Protein AF-A0AAW1I4Y9-F1 (afdb_monomer)

Mean predicted aligned error: 7.63 Å

Structure (mmCIF, N/CA/C/O backbone):
data_AF-A0AAW1I4Y9-F1
#
_entry.id   AF-A0AAW1I4Y9-F1
#
loop_
_atom_site.group_PDB
_atom_site.id
_atom_site.type_symbol
_atom_site.label_atom_id
_atom_site.label_alt_id
_atom_site.label_comp_id
_atom_site.label_asym_id
_atom_site.label_entity_id
_atom_site.label_seq_id
_atom_site.pdbx_PDB_ins_code
_atom_site.Cartn_x
_atom_site.Cartn_y
_atom_site.Cartn_z
_atom_site.occupancy
_atom_site.B_iso_or_equiv
_atom_site.auth_seq_id
_atom_site.auth_comp_id
_atom_site.auth_asym_id
_atom_site.auth_atom_id
_atom_site.pdbx_PDB_model_num
ATOM 1 N N . MET A 1 1 ? 9.251 -6.765 -28.762 1.00 41.56 1 MET A N 1
ATOM 2 C CA . MET A 1 1 ? 8.615 -6.963 -27.446 1.00 41.56 1 MET A CA 1
ATOM 3 C C . MET A 1 1 ? 9.757 -6.865 -26.452 1.00 41.56 1 MET A C 1
ATOM 5 O O . MET A 1 1 ? 10.632 -7.712 -26.512 1.00 41.56 1 MET A O 1
ATOM 9 N N . GLU A 1 2 ? 9.884 -5.752 -25.729 1.00 46.91 2 GLU A N 1
ATOM 10 C CA . GLU A 1 2 ? 11.013 -5.554 -24.806 1.00 46.91 2 GLU A CA 1
ATOM 11 C C . GLU A 1 2 ? 10.853 -6.477 -23.592 1.00 46.91 2 GLU A C 1
ATOM 13 O O . GLU A 1 2 ? 9.761 -6.585 -23.033 1.00 46.91 2 GLU A O 1
ATOM 18 N N . ASP A 1 3 ? 11.933 -7.159 -23.210 1.00 49.19 3 ASP A N 1
ATOM 19 C CA . ASP A 1 3 ? 11.946 -8.120 -22.109 1.00 49.19 3 ASP A CA 1
ATOM 20 C C . ASP A 1 3 ? 11.597 -7.439 -20.777 1.00 49.19 3 ASP A C 1
ATOM 22 O O . ASP A 1 3 ? 12.375 -6.643 -20.239 1.00 49.19 3 ASP A O 1
ATOM 26 N N . ILE A 1 4 ? 10.441 -7.784 -20.202 1.00 55.38 4 ILE A N 1
ATOM 27 C CA . ILE A 1 4 ? 10.103 -7.433 -18.819 1.00 55.38 4 ILE A CA 1
ATOM 28 C C . ILE A 1 4 ? 11.065 -8.202 -17.911 1.00 55.38 4 ILE A C 1
ATOM 30 O O . ILE A 1 4 ? 10.936 -9.410 -17.704 1.00 55.38 4 ILE A O 1
ATOM 34 N N . LYS A 1 5 ? 12.063 -7.504 -17.363 1.00 56.66 5 LYS A N 1
ATOM 35 C CA . LYS A 1 5 ? 13.001 -8.094 -16.406 1.00 56.66 5 LYS A CA 1
ATOM 36 C C . LYS A 1 5 ? 12.372 -8.105 -15.019 1.00 56.66 5 LYS A C 1
ATOM 38 O O . LYS A 1 5 ? 12.373 -7.102 -14.306 1.00 56.66 5 LYS A O 1
ATOM 43 N N . PHE A 1 6 ? 11.876 -9.271 -14.622 1.00 55.66 6 PHE A N 1
ATOM 44 C CA . PHE A 1 6 ? 11.468 -9.532 -13.247 1.00 55.66 6 PHE A CA 1
ATOM 45 C C . PHE A 1 6 ? 12.694 -9.510 -12.340 1.00 55.66 6 PHE A C 1
ATOM 47 O O . PHE A 1 6 ? 13.538 -10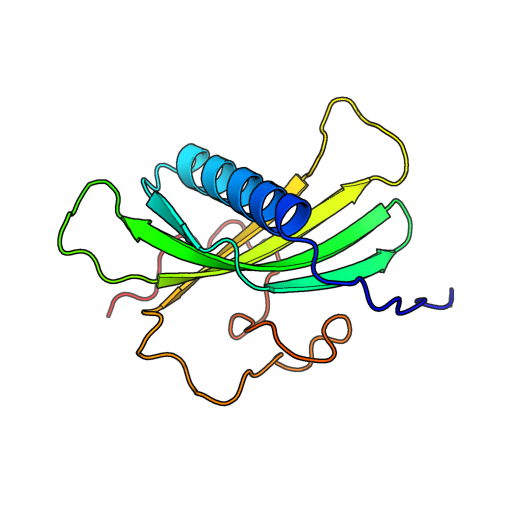.407 -12.395 1.00 55.66 6 PHE A O 1
ATOM 54 N N . ARG A 1 7 ? 12.793 -8.485 -11.497 1.00 58.50 7 ARG A N 1
ATOM 55 C CA . ARG A 1 7 ? 13.787 -8.429 -10.431 1.00 58.50 7 ARG A CA 1
ATOM 56 C C . ARG A 1 7 ? 13.063 -8.620 -9.111 1.00 58.50 7 ARG A C 1
ATOM 58 O O . ARG A 1 7 ? 12.196 -7.828 -8.770 1.00 58.50 7 ARG A O 1
ATOM 65 N N . ALA A 1 8 ? 13.427 -9.660 -8.368 1.00 62.09 8 ALA A N 1
ATOM 66 C CA . ALA A 1 8 ? 13.011 -9.758 -6.979 1.00 62.09 8 ALA A CA 1
ATOM 67 C C . ALA A 1 8 ? 13.685 -8.616 -6.209 1.00 62.09 8 ALA A C 1
ATOM 69 O O . ALA A 1 8 ? 14.916 -8.524 -6.174 1.00 62.09 8 ALA A O 1
ATOM 70 N N . PHE A 1 9 ? 12.882 -7.723 -5.641 1.00 65.44 9 PHE A N 1
ATOM 71 C CA . PHE A 1 9 ? 13.373 -6.714 -4.714 1.00 65.44 9 PHE A CA 1
ATOM 72 C C . PHE A 1 9 ? 13.338 -7.319 -3.309 1.00 65.44 9 PHE A C 1
ATOM 74 O O . PHE A 1 9 ? 12.290 -7.841 -2.920 1.00 65.44 9 PHE A O 1
ATOM 81 N N . PRO A 1 10 ? 14.443 -7.289 -2.541 1.00 70.38 10 PRO A N 1
ATOM 82 C CA . PRO A 1 10 ? 14.352 -7.613 -1.126 1.00 70.38 10 PRO A CA 1
ATOM 83 C C . PRO A 1 10 ? 13.381 -6.628 -0.473 1.00 70.38 10 PRO A C 1
ATOM 85 O O . PRO A 1 10 ? 13.390 -5.439 -0.802 1.00 70.38 10 PRO A O 1
ATOM 88 N N . VAL A 1 11 ? 12.538 -7.120 0.433 1.00 73.56 11 VAL A N 1
ATOM 89 C CA . VAL A 1 11 ? 11.651 -6.251 1.207 1.00 73.56 11 VAL A CA 1
ATOM 90 C C . VAL A 1 11 ? 12.510 -5.465 2.189 1.00 73.56 11 VAL A C 1
ATOM 92 O O . VAL A 1 11 ? 13.071 -6.028 3.126 1.00 73.56 11 VAL A O 1
ATOM 95 N N . VAL A 1 12 ? 12.617 -4.162 1.958 1.00 85.88 12 VAL A N 1
ATOM 96 C CA . VAL A 1 12 ? 13.285 -3.213 2.846 1.00 85.88 12 VAL A CA 1
ATOM 97 C C . VAL A 1 12 ? 12.203 -2.462 3.610 1.00 85.88 12 VAL A C 1
ATOM 99 O O . VAL A 1 12 ? 11.335 -1.838 3.001 1.00 85.88 12 VAL A O 1
ATOM 102 N N . GLU A 1 13 ? 12.241 -2.509 4.945 1.00 86.94 13 GLU A N 1
ATOM 103 C CA . GLU A 1 13 ? 11.200 -1.893 5.784 1.00 86.94 13 GLU A CA 1
ATOM 104 C C . GLU A 1 13 ? 11.047 -0.390 5.507 1.00 86.94 13 GLU A C 1
ATOM 106 O O . GLU A 1 13 ? 9.927 0.110 5.432 1.00 86.94 13 GLU A O 1
ATOM 111 N N . ALA A 1 14 ? 12.160 0.321 5.293 1.00 90.00 14 ALA A N 1
ATOM 112 C CA . ALA A 1 14 ? 12.144 1.744 4.962 1.00 90.00 14 ALA A CA 1
ATOM 113 C C . ALA A 1 14 ? 11.346 2.026 3.677 1.00 90.00 14 ALA A C 1
ATOM 115 O O . ALA A 1 14 ? 10.474 2.890 3.684 1.00 90.00 14 ALA A O 1
ATOM 116 N N . SER A 1 15 ? 11.570 1.247 2.613 1.00 91.38 15 SER A N 1
ATOM 117 C CA . SER A 1 15 ? 10.822 1.372 1.356 1.00 91.38 15 SER A CA 1
ATOM 118 C C . SER A 1 15 ? 9.351 0.999 1.525 1.00 91.38 15 SER A C 1
ATOM 120 O O . SER A 1 15 ? 8.480 1.704 1.030 1.00 91.38 15 SER A O 1
ATOM 122 N N . ALA A 1 16 ? 9.051 -0.060 2.283 1.00 93.31 16 ALA A N 1
ATOM 123 C CA . ALA A 1 16 ? 7.671 -0.429 2.594 1.00 93.31 16 ALA A CA 1
ATOM 124 C C . ALA A 1 16 ? 6.938 0.713 3.324 1.00 93.31 16 ALA A C 1
ATOM 126 O O . ALA A 1 16 ? 5.806 1.053 2.991 1.00 93.31 16 ALA A O 1
ATOM 127 N N . ARG A 1 17 ? 7.597 1.359 4.293 1.00 95.69 17 ARG A N 1
ATOM 128 C CA . ARG A 1 17 ? 7.042 2.512 5.010 1.00 95.69 17 ARG A CA 1
ATOM 129 C C . ARG A 1 17 ? 6.856 3.722 4.104 1.00 95.69 17 ARG A C 1
ATOM 131 O O . ARG A 1 17 ? 5.847 4.409 4.237 1.00 95.69 17 ARG A O 1
ATOM 138 N N . GLU A 1 18 ? 7.778 3.970 3.184 1.00 95.38 18 GLU A N 1
ATOM 139 C CA . GLU A 1 18 ? 7.665 5.047 2.200 1.00 95.38 18 GLU A CA 1
ATOM 140 C C . GLU A 1 18 ? 6.458 4.837 1.268 1.00 95.38 18 GLU A C 1
ATOM 142 O O . GLU A 1 18 ? 5.645 5.746 1.097 1.00 95.38 18 GLU A O 1
ATOM 147 N N . PHE A 1 19 ? 6.269 3.619 0.749 1.00 95.56 19 PHE A N 1
ATOM 148 C CA . PHE A 1 19 ? 5.126 3.270 -0.103 1.00 95.56 19 PHE A CA 1
ATOM 149 C C . PHE A 1 19 ? 3.796 3.379 0.640 1.00 95.56 19 PHE A C 1
ATOM 151 O O . PHE A 1 19 ? 2.844 3.961 0.116 1.00 95.56 19 PHE A O 1
ATOM 158 N N . ALA A 1 20 ? 3.738 2.866 1.871 1.00 97.06 20 ALA A N 1
ATOM 159 C CA . ALA A 1 20 ? 2.571 3.015 2.727 1.00 97.06 20 ALA A CA 1
ATOM 160 C C . ALA A 1 20 ? 2.277 4.496 3.003 1.00 97.06 20 ALA A C 1
ATOM 162 O O . ALA A 1 20 ? 1.143 4.926 2.859 1.00 97.06 20 ALA A O 1
ATOM 163 N N . THR A 1 21 ? 3.293 5.303 3.318 1.00 96.50 21 THR A N 1
ATOM 164 C CA . THR A 1 21 ? 3.124 6.742 3.586 1.00 96.50 21 THR A CA 1
ATOM 165 C C . THR A 1 21 ? 2.565 7.476 2.370 1.00 96.50 21 THR A C 1
ATOM 167 O O . THR A 1 21 ? 1.609 8.234 2.507 1.00 96.50 21 THR A O 1
ATOM 170 N N . ALA A 1 22 ? 3.090 7.202 1.172 1.00 96.00 22 ALA A N 1
ATOM 171 C CA . ALA A 1 22 ? 2.548 7.763 -0.064 1.00 96.00 22 ALA A CA 1
ATOM 172 C C . ALA A 1 22 ? 1.070 7.377 -0.264 1.00 96.00 22 ALA A C 1
ATOM 174 O O . ALA A 1 22 ? 0.249 8.223 -0.618 1.00 96.00 22 ALA A O 1
ATOM 175 N N . ALA A 1 23 ? 0.711 6.117 0.008 1.00 96.50 23 ALA A N 1
ATOM 176 C CA . ALA A 1 23 ? -0.668 5.640 -0.082 1.00 96.50 23 ALA A CA 1
ATOM 177 C C . ALA A 1 23 ? -1.596 6.283 0.965 1.00 96.50 23 ALA A C 1
ATOM 179 O O . ALA A 1 23 ? -2.732 6.623 0.643 1.00 96.50 23 ALA A O 1
ATOM 180 N N . MET A 1 24 ? -1.114 6.510 2.188 1.00 96.69 24 MET A N 1
ATOM 181 C CA . MET A 1 24 ? -1.865 7.211 3.234 1.00 96.69 24 MET A CA 1
ATOM 182 C C . MET A 1 24 ? -2.141 8.665 2.849 1.00 96.69 24 MET A C 1
ATOM 184 O O . MET A 1 24 ? -3.273 9.120 2.992 1.00 96.69 24 MET A O 1
ATOM 188 N N . SER A 1 25 ? -1.151 9.373 2.293 1.00 95.25 25 SER A N 1
ATOM 189 C CA . SER A 1 25 ? -1.355 10.727 1.759 1.00 95.25 25 SER A CA 1
ATOM 190 C C . SER A 1 25 ? -2.399 10.736 0.640 1.00 95.25 25 SER A C 1
ATOM 192 O O . SER A 1 25 ? -3.305 11.564 0.654 1.00 95.25 25 SER A O 1
ATOM 194 N N . TYR A 1 26 ? -2.339 9.763 -0.274 1.00 94.69 26 TYR A N 1
ATOM 195 C CA . TYR A 1 26 ? -3.330 9.602 -1.342 1.00 94.69 26 TYR A CA 1
ATOM 196 C C . TYR A 1 26 ? -4.756 9.368 -0.809 1.00 94.69 26 TYR A C 1
ATOM 198 O O . TYR A 1 26 ? -5.719 9.906 -1.355 1.00 94.69 26 TYR A O 1
ATOM 206 N N . LEU A 1 27 ? -4.920 8.570 0.252 1.00 94.50 27 LEU A N 1
ATOM 207 C CA . LEU A 1 27 ? -6.217 8.369 0.909 1.00 94.50 27 LEU A CA 1
ATOM 208 C C . LEU A 1 27 ? -6.696 9.650 1.605 1.00 94.50 27 LEU A C 1
ATOM 210 O O . LEU A 1 27 ? -7.859 10.030 1.456 1.00 94.50 27 LEU A O 1
ATOM 214 N N . HIS A 1 28 ? -5.803 10.342 2.310 1.00 94.38 28 HIS A N 1
ATOM 215 C CA . HIS A 1 28 ? -6.117 11.591 2.996 1.00 94.38 28 HIS A CA 1
ATOM 216 C C . HIS A 1 28 ? -6.619 12.672 2.029 1.00 94.38 28 HIS A C 1
ATOM 218 O O . HIS A 1 28 ? -7.643 13.301 2.290 1.00 94.38 28 HIS A O 1
ATOM 224 N N . GLU A 1 29 ? -5.975 12.827 0.869 1.00 94.00 29 GLU A N 1
ATOM 225 C CA . GLU A 1 29 ? -6.412 13.741 -0.200 1.00 94.00 29 GLU A CA 1
ATOM 226 C C . GLU A 1 29 ? -7.823 13.420 -0.727 1.00 94.00 29 GLU A C 1
ATOM 228 O O . GLU A 1 29 ? -8.516 14.302 -1.233 1.00 94.00 29 GLU A O 1
ATOM 233 N N . LYS A 1 30 ? -8.281 12.172 -0.570 1.00 90.75 30 LYS A N 1
ATOM 234 C CA . LYS A 1 30 ? -9.647 11.727 -0.891 1.00 90.75 30 LYS A CA 1
ATOM 235 C C . LYS A 1 30 ? -10.626 11.826 0.284 1.00 90.75 30 LYS A C 1
ATOM 237 O O . LYS A 1 30 ? -11.734 11.302 0.193 1.00 90.75 30 LYS A O 1
ATOM 242 N N . GLY A 1 31 ? -10.234 12.456 1.390 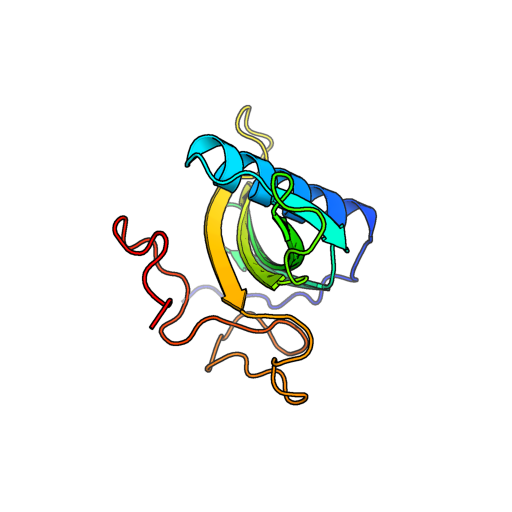1.00 93.31 31 GLY A N 1
ATOM 243 C CA . GLY A 1 31 ? -11.058 12.594 2.595 1.00 93.31 31 GLY A CA 1
ATOM 244 C C . GLY A 1 31 ? -11.135 11.331 3.456 1.00 93.31 31 GLY A C 1
ATOM 245 O O . GLY A 1 31 ? -11.965 11.254 4.358 1.00 93.31 31 GLY A O 1
ATOM 246 N N . CYS A 1 32 ? -10.288 10.334 3.197 1.00 92.56 32 CYS A N 1
ATOM 247 C CA . CYS A 1 32 ? -10.227 9.103 3.977 1.00 92.56 32 CYS A CA 1
ATOM 248 C C . CYS A 1 32 ? -9.204 9.253 5.111 1.00 92.56 32 CYS A C 1
ATOM 250 O O . CYS A 1 32 ? -8.003 9.348 4.857 1.00 92.56 32 CYS A O 1
ATOM 252 N N . ASN A 1 33 ? -9.665 9.259 6.364 1.00 93.81 33 ASN A N 1
ATOM 253 C CA . ASN A 1 33 ? -8.800 9.438 7.531 1.00 93.81 33 ASN A CA 1
ATOM 254 C C . ASN A 1 33 ? -8.392 8.092 8.148 1.00 93.81 33 ASN A C 1
ATOM 256 O O . ASN A 1 33 ? -9.133 7.500 8.933 1.00 93.81 33 ASN A O 1
ATOM 260 N N . TYR A 1 34 ? -7.201 7.619 7.799 1.00 96.31 34 TYR A N 1
ATOM 261 C CA . TYR A 1 34 ? -6.631 6.376 8.313 1.00 96.31 34 TYR A CA 1
ATOM 262 C C . TYR A 1 34 ? -5.313 6.649 9.038 1.00 96.31 34 TYR A C 1
ATOM 264 O O . TYR A 1 34 ? -4.615 7.619 8.742 1.00 96.31 34 TYR A O 1
ATOM 272 N N . GLU A 1 35 ? -4.919 5.733 9.915 1.00 96.56 35 GLU A N 1
ATOM 273 C CA . GLU A 1 35 ? -3.569 5.653 10.464 1.00 96.56 35 GLU A CA 1
ATOM 274 C C . GLU A 1 35 ? -2.872 4.346 10.071 1.00 96.56 35 GLU A C 1
ATOM 276 O O . GLU A 1 35 ? -3.481 3.275 9.999 1.00 96.56 35 GLU A O 1
ATOM 281 N N . LEU A 1 36 ? -1.569 4.441 9.794 1.00 97.62 36 LEU A N 1
ATOM 282 C CA . LEU A 1 36 ? -0.753 3.301 9.396 1.00 97.62 36 LEU A CA 1
ATOM 283 C C . LEU A 1 36 ? -0.455 2.409 10.608 1.00 97.62 36 LEU A C 1
ATOM 285 O O . LEU A 1 36 ? 0.220 2.831 11.542 1.00 97.62 36 LEU A O 1
ATOM 289 N N . VAL A 1 37 ? -0.867 1.144 10.541 1.00 97.25 37 VAL A N 1
ATOM 290 C CA . VAL A 1 37 ? -0.585 0.128 11.568 1.00 97.25 37 VAL A CA 1
ATOM 291 C C . VAL A 1 37 ? 0.684 -0.652 11.229 1.00 97.25 37 VAL A C 1
ATOM 293 O O . VAL A 1 37 ? 1.534 -0.880 12.090 1.00 97.25 37 VAL A O 1
ATOM 296 N N . LYS A 1 38 ? 0.836 -1.085 9.970 1.00 96.38 38 LYS A N 1
ATOM 297 C CA . LYS A 1 38 ? 2.007 -1.858 9.526 1.00 96.38 38 LYS A CA 1
ATOM 298 C C . LYS A 1 38 ? 2.291 -1.622 8.043 1.00 96.38 38 LYS A C 1
ATOM 300 O O . LYS A 1 38 ? 1.381 -1.813 7.244 1.00 96.38 38 LYS A O 1
ATOM 305 N N . PRO A 1 39 ? 3.538 -1.320 7.641 1.00 92.50 39 PRO A N 1
ATOM 306 C CA . PRO A 1 39 ? 3.868 -1.093 6.239 1.00 92.50 39 PRO A CA 1
ATOM 307 C C . PRO A 1 39 ? 3.708 -2.358 5.389 1.00 92.50 39 PRO A C 1
ATOM 309 O O . PRO A 1 39 ? 3.217 -2.265 4.292 1.00 92.50 39 PRO A O 1
ATOM 312 N N . GLY A 1 40 ? 3.995 -3.560 5.893 1.00 91.44 40 GLY A N 1
ATOM 313 C CA . GLY A 1 40 ? 3.690 -4.805 5.172 1.00 91.44 40 GLY A CA 1
ATOM 314 C C . GLY A 1 40 ? 4.634 -5.107 3.998 1.00 91.44 40 GLY A C 1
ATOM 315 O O . GLY A 1 40 ? 5.799 -4.717 4.021 1.00 91.44 40 GLY A O 1
ATOM 316 N N . LEU A 1 41 ? 4.176 -5.906 3.030 1.00 89.88 41 LEU A N 1
ATOM 317 C CA . LEU A 1 41 ? 5.015 -6.488 1.970 1.00 89.88 41 LEU A CA 1
ATOM 318 C C . LEU A 1 41 ? 4.801 -5.775 0.641 1.00 89.88 41 LEU A C 1
ATOM 320 O O . LEU A 1 41 ? 3.713 -5.278 0.365 1.00 89.88 41 LEU A O 1
ATOM 324 N N . TYR A 1 42 ? 5.824 -5.763 -0.207 1.00 91.19 42 TYR A N 1
ATOM 325 C CA . TYR A 1 42 ? 5.701 -5.292 -1.580 1.00 91.19 42 TYR A CA 1
ATOM 326 C C . TYR A 1 42 ? 6.420 -6.211 -2.559 1.00 91.19 42 TYR A C 1
ATOM 328 O O . TYR A 1 42 ? 7.344 -6.942 -2.202 1.00 91.19 42 TYR A O 1
ATOM 336 N N . SER A 1 43 ? 6.000 -6.126 -3.813 1.00 89.00 43 SER A N 1
ATOM 337 C CA . SER A 1 43 ? 6.695 -6.663 -4.974 1.00 89.00 43 SER A CA 1
ATOM 338 C C . SER A 1 43 ? 6.911 -5.539 -5.978 1.00 89.00 43 SER A C 1
ATOM 340 O O . SER A 1 43 ? 6.171 -4.557 -5.977 1.00 89.00 43 SER A O 1
ATOM 342 N N . GLY A 1 44 ? 7.935 -5.656 -6.815 1.00 87.56 44 GLY A N 1
ATOM 343 C CA . GLY A 1 44 ? 8.289 -4.615 -7.769 1.00 87.56 44 GLY A CA 1
ATOM 344 C C . GLY A 1 44 ? 8.701 -5.188 -9.112 1.00 87.56 44 GLY A C 1
ATOM 345 O O . GLY A 1 44 ? 9.330 -6.244 -9.185 1.00 87.56 44 GLY A O 1
ATOM 346 N N . VAL A 1 45 ? 8.389 -4.461 -10.177 1.00 86.56 45 VAL A N 1
ATOM 347 C CA . VAL A 1 45 ? 8.813 -4.777 -11.540 1.00 86.56 45 VAL A CA 1
ATOM 348 C C . VAL A 1 45 ? 9.382 -3.531 -12.204 1.00 86.56 45 VAL A C 1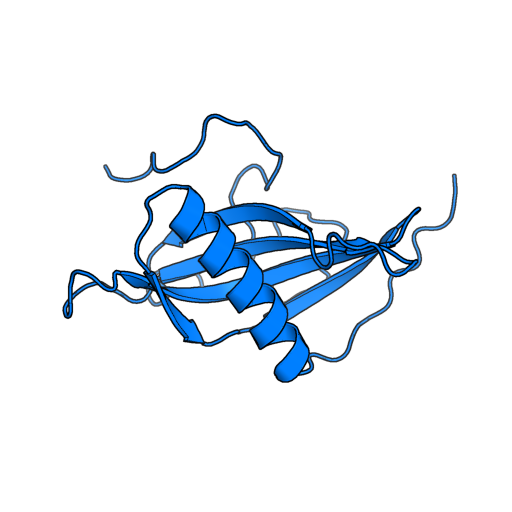
ATOM 350 O O . VAL A 1 45 ? 8.835 -2.433 -12.097 1.00 86.56 45 VAL A O 1
ATOM 353 N N . VAL A 1 46 ? 10.508 -3.697 -12.895 1.00 88.12 46 VAL A N 1
ATOM 354 C CA . VAL A 1 46 ? 11.089 -2.618 -13.694 1.00 88.12 46 VAL A CA 1
ATOM 355 C C . VAL A 1 46 ? 10.340 -2.554 -15.019 1.00 88.12 46 VAL A C 1
ATOM 357 O O . VAL A 1 46 ? 10.265 -3.547 -15.742 1.00 88.12 46 VAL A O 1
ATOM 360 N N . ILE A 1 47 ? 9.815 -1.377 -15.340 1.00 85.88 47 ILE A N 1
ATOM 361 C CA . ILE A 1 47 ? 9.117 -1.086 -16.594 1.00 85.88 47 ILE A CA 1
ATOM 362 C C . ILE A 1 47 ? 9.812 0.067 -17.327 1.00 85.88 47 ILE A C 1
ATOM 364 O O . ILE A 1 47 ? 10.760 0.682 -16.821 1.00 85.88 47 ILE A O 1
ATOM 368 N N . CYS A 1 48 ? 9.369 0.375 -18.547 1.00 84.44 48 CYS A N 1
ATOM 369 C CA . CYS A 1 48 ? 9.854 1.566 -19.235 1.00 84.44 48 CYS A CA 1
ATOM 370 C C . CYS A 1 48 ? 9.501 2.815 -18.407 1.00 84.44 48 CYS A C 1
ATOM 372 O O . CYS A 1 48 ? 8.363 2.988 -17.982 1.00 84.44 48 CYS A O 1
ATOM 374 N N . GLY A 1 49 ? 10.497 3.658 -18.128 1.00 85.69 49 GLY A N 1
ATOM 375 C CA . GLY A 1 49 ? 10.332 4.887 -17.345 1.00 85.69 49 GLY A CA 1
ATOM 376 C C . GLY A 1 49 ? 10.522 4.762 -15.828 1.00 85.69 49 GLY A C 1
ATOM 377 O O . GLY A 1 49 ? 10.725 5.791 -15.185 1.00 85.69 49 GLY A O 1
ATOM 378 N N . GLY A 1 50 ? 10.540 3.562 -15.234 1.00 90.62 50 GLY A N 1
ATOM 379 C CA . GLY A 1 50 ? 10.667 3.439 -13.775 1.00 90.62 50 GLY A CA 1
ATOM 380 C C . GLY A 1 50 ? 10.437 2.041 -13.209 1.00 90.62 50 GLY A C 1
ATOM 381 O O . GLY A 1 50 ? 10.611 1.035 -13.897 1.00 90.62 50 GLY A O 1
ATOM 382 N N . THR A 1 51 ? 10.062 1.989 -11.935 1.00 90.75 51 THR A N 1
ATOM 383 C CA . THR A 1 51 ? 9.696 0.760 -11.224 1.00 90.75 51 THR A CA 1
ATOM 384 C C . THR A 1 51 ? 8.264 0.878 -10.726 1.00 90.75 51 THR A C 1
ATOM 386 O O . THR A 1 51 ? 7.917 1.859 -10.070 1.00 90.75 51 THR A O 1
ATOM 389 N N . LEU A 1 52 ? 7.444 -0.121 -11.040 1.00 90.88 52 LEU A N 1
ATOM 390 C CA . LEU A 1 52 ? 6.094 -0.262 -10.512 1.00 90.88 52 LEU A CA 1
ATOM 391 C C . LEU A 1 52 ? 6.139 -1.193 -9.303 1.00 90.88 52 LEU A C 1
ATOM 393 O O . LEU A 1 52 ? 6.684 -2.292 -9.398 1.00 90.88 52 LEU A O 1
ATOM 397 N N . PHE A 1 53 ? 5.556 -0.765 -8.193 1.00 91.81 53 PHE A N 1
ATOM 398 C CA . PHE A 1 53 ? 5.455 -1.526 -6.960 1.00 91.81 53 PHE A CA 1
ATOM 399 C C . PHE A 1 53 ? 3.997 -1.831 -6.642 1.00 91.81 53 PHE A C 1
ATOM 401 O O . PHE A 1 53 ? 3.135 -0.957 -6.705 1.00 91.81 53 PHE A O 1
ATOM 408 N N . HIS A 1 54 ? 3.740 -3.073 -6.255 1.00 93.00 54 HIS A N 1
ATOM 409 C CA . HIS A 1 54 ? 2.494 -3.509 -5.638 1.00 93.00 54 HIS A CA 1
ATOM 410 C C . HIS A 1 54 ? 2.760 -3.770 -4.175 1.00 93.00 54 HIS A C 1
ATOM 412 O O . HIS A 1 54 ? 3.729 -4.446 -3.834 1.00 93.00 54 HIS A O 1
ATOM 418 N N . HIS A 1 55 ? 1.916 -3.235 -3.310 1.00 93.50 55 HIS A N 1
ATOM 419 C CA . HIS A 1 55 ? 2.200 -3.202 -1.889 1.00 93.50 55 HIS A CA 1
ATOM 420 C C . HIS A 1 55 ? 0.937 -3.445 -1.076 1.00 93.50 55 HIS A C 1
ATOM 422 O O . HIS A 1 55 ? -0.104 -2.851 -1.360 1.00 93.50 55 HIS A O 1
ATOM 428 N N . ASN A 1 56 ? 1.042 -4.294 -0.052 1.00 94.25 56 ASN A N 1
ATOM 429 C CA . ASN A 1 56 ? 0.051 -4.335 1.009 1.00 94.25 56 ASN A CA 1
ATOM 430 C C . ASN A 1 56 ? 0.588 -3.732 2.285 1.00 94.25 56 ASN A C 1
ATOM 432 O O . ASN A 1 56 ? 1.649 -4.140 2.756 1.00 94.25 56 ASN A O 1
ATOM 436 N N . PHE A 1 57 ? -0.234 -2.888 2.888 1.00 96.25 57 PHE A N 1
ATOM 437 C CA . PHE A 1 57 ? -0.038 -2.342 4.218 1.00 96.25 57 PHE A CA 1
ATOM 438 C C . PHE A 1 57 ? -1.314 -2.532 5.037 1.00 96.25 57 PHE A C 1
ATOM 440 O O . PHE A 1 57 ? -2.380 -2.824 4.496 1.00 96.25 57 PHE A O 1
ATOM 447 N N . LYS A 1 58 ? -1.196 -2.396 6.354 1.00 97.50 58 LYS A N 1
ATOM 448 C CA . LYS A 1 58 ? -2.325 -2.427 7.279 1.00 97.50 58 LYS A CA 1
ATOM 449 C C . LYS A 1 58 ? -2.569 -1.041 7.833 1.00 97.50 58 LYS A C 1
ATOM 451 O O . LYS A 1 58 ? -1.620 -0.399 8.290 1.00 97.50 58 LYS A O 1
ATOM 456 N N . ALA A 1 59 ? -3.821 -0.622 7.846 1.00 97.94 59 ALA A N 1
ATOM 457 C CA . ALA A 1 59 ? -4.247 0.643 8.414 1.00 97.94 59 ALA A CA 1
ATOM 458 C C . ALA A 1 59 ? -5.598 0.471 9.105 1.00 97.94 59 ALA A C 1
ATOM 460 O O . ALA A 1 59 ? -6.292 -0.520 8.890 1.00 97.94 59 ALA A O 1
ATOM 461 N N . LYS A 1 60 ? -5.960 1.426 9.950 1.00 97.19 60 LYS A N 1
ATOM 462 C CA . LYS A 1 60 ? -7.299 1.503 10.538 1.00 97.19 60 LYS A CA 1
ATOM 463 C C . LYS A 1 60 ? -7.778 2.943 10.524 1.00 97.19 60 LYS A C 1
ATOM 465 O O . LYS A 1 60 ? -6.961 3.859 10.408 1.00 97.19 60 LYS A O 1
ATOM 470 N N . ARG A 1 61 ? -9.087 3.143 10.604 1.00 95.69 61 ARG A N 1
ATOM 471 C CA . ARG A 1 61 ? -9.670 4.481 10.664 1.00 95.69 61 ARG A CA 1
ATOM 472 C C . ARG A 1 61 ? -9.157 5.227 11.894 1.00 95.69 61 ARG A C 1
ATOM 474 O O . ARG A 1 61 ? -9.175 4.691 12.997 1.00 95.69 61 ARG A O 1
ATOM 481 N N . ALA A 1 62 ? -8.681 6.451 11.696 1.00 94.12 62 ALA A N 1
ATOM 482 C CA . ALA A 1 62 ? -8.121 7.256 12.783 1.00 94.12 62 ALA A CA 1
ATOM 483 C C . ALA A 1 62 ? -9.210 7.953 13.619 1.00 94.12 62 ALA A C 1
ATOM 485 O O . ALA A 1 62 ? -8.948 8.396 14.734 1.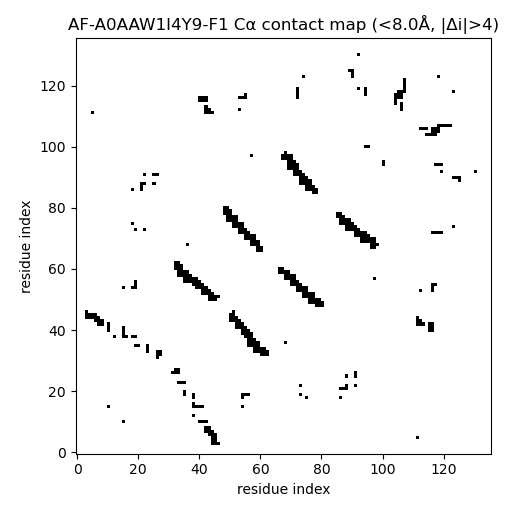00 94.12 62 ALA A O 1
ATOM 486 N N . ASP A 1 63 ? -10.426 8.064 13.080 1.00 93.44 63 ASP A N 1
ATOM 487 C CA . ASP A 1 63 ? -11.581 8.680 13.735 1.00 93.44 63 ASP A CA 1
ATOM 488 C C . ASP A 1 63 ? -12.386 7.713 14.618 1.00 93.44 63 ASP A C 1
ATOM 490 O O . ASP A 1 63 ? -13.219 8.164 15.403 1.00 93.44 63 ASP A O 1
ATOM 494 N N . ASP A 1 64 ? -12.114 6.408 14.542 1.00 92.38 64 ASP A N 1
ATOM 495 C CA . ASP A 1 64 ? -12.779 5.380 15.341 1.00 92.38 64 ASP A CA 1
ATOM 496 C C . ASP A 1 64 ? -11.746 4.458 16.020 1.00 92.38 64 ASP A C 1
ATOM 498 O O . ASP A 1 64 ? -11.145 3.599 15.370 1.00 92.38 64 ASP A O 1
ATOM 502 N N . PRO A 1 65 ? -11.548 4.582 17.348 1.00 90.56 65 PRO A N 1
ATOM 503 C CA . PRO A 1 65 ? -10.630 3.728 18.100 1.00 90.56 65 PRO A CA 1
ATOM 504 C C . PRO A 1 65 ? -10.955 2.230 18.031 1.00 90.56 65 PRO A C 1
ATOM 506 O O . PRO A 1 65 ? -10.054 1.415 18.250 1.00 90.56 65 PRO A O 1
ATOM 509 N N . SER A 1 66 ? -12.215 1.881 17.753 1.00 94.38 66 SER A N 1
ATOM 510 C CA . SER A 1 66 ? -12.712 0.504 17.657 1.00 94.38 66 SER A CA 1
ATOM 511 C C . SER A 1 66 ? -12.729 -0.020 16.221 1.00 94.38 66 SER A C 1
ATOM 513 O O . SER A 1 66 ? -13.115 -1.170 16.011 1.00 94.38 66 SER A O 1
ATOM 515 N N . ALA A 1 67 ? -12.307 0.786 15.240 1.00 94.62 67 ALA A N 1
ATOM 516 C CA . ALA A 1 67 ? -12.281 0.358 13.852 1.00 94.62 67 ALA A CA 1
ATOM 517 C C . ALA A 1 67 ? -11.371 -0.866 13.662 1.00 94.62 67 ALA A C 1
ATOM 519 O O . ALA A 1 67 ? -10.255 -0.906 14.206 1.00 94.62 67 ALA A O 1
ATOM 520 N N . PRO A 1 68 ? -11.809 -1.851 12.860 1.00 95.94 68 PRO A N 1
ATOM 521 C CA . PRO A 1 68 ? -10.995 -3.011 12.554 1.00 95.94 68 PRO A CA 1
ATOM 522 C C . PRO A 1 68 ? -9.742 -2.600 11.774 1.00 95.94 68 PRO A C 1
ATOM 524 O O . PRO A 1 68 ? -9.707 -1.594 11.062 1.00 95.94 68 PRO A O 1
ATOM 527 N N . VAL A 1 69 ? -8.685 -3.402 11.899 1.00 97.69 69 VAL A N 1
ATOM 528 C CA . VAL A 1 69 ? -7.480 -3.219 11.086 1.00 97.69 69 VAL A CA 1
ATOM 529 C C . VAL A 1 69 ? -7.739 -3.794 9.704 1.00 97.69 69 VAL A C 1
ATOM 531 O O . VAL A 1 69 ? -7.869 -5.005 9.536 1.00 97.69 69 VAL A O 1
ATOM 534 N N . GLU A 1 70 ? -7.719 -2.950 8.689 1.00 97.06 70 GLU A N 1
ATOM 535 C CA . GLU A 1 70 ? -7.902 -3.334 7.296 1.00 97.06 70 GLU A CA 1
ATOM 536 C C . GLU A 1 70 ? -6.555 -3.536 6.601 1.00 97.06 70 GLU A C 1
ATOM 538 O O . GLU A 1 70 ? -5.541 -2.916 6.944 1.00 97.06 70 GLU A O 1
ATOM 543 N N . THR A 1 71 ? -6.533 -4.425 5.613 1.00 95.75 71 THR A N 1
ATOM 544 C CA . THR A 1 71 ? -5.391 -4.574 4.709 1.00 95.75 71 THR A CA 1
ATOM 545 C C . THR A 1 71 ? -5.694 -3.840 3.415 1.00 95.75 71 THR A C 1
ATOM 547 O O . THR A 1 71 ? -6.728 -4.052 2.794 1.00 95.75 71 THR A O 1
ATOM 550 N N . PHE A 1 72 ? -4.761 -3.007 2.976 1.00 95.94 72 PHE A N 1
ATOM 551 C CA . PHE A 1 72 ? -4.871 -2.243 1.744 1.00 95.94 72 PHE A CA 1
ATOM 552 C C . PHE A 1 72 ? -3.994 -2.843 0.653 1.00 95.94 72 PHE A C 1
ATOM 554 O O . PHE A 1 72 ? -2.950 -3.435 0.926 1.00 95.94 72 PHE A O 1
ATOM 561 N N . PHE A 1 73 ? -4.387 -2.646 -0.598 1.00 94.88 73 PHE A N 1
ATOM 562 C CA . PHE A 1 73 ? -3.522 -2.772 -1.763 1.00 94.88 73 PHE A CA 1
ATOM 563 C C . PHE A 1 73 ? -3.225 -1.383 -2.317 1.00 94.88 73 PHE A C 1
ATOM 565 O O . PHE A 1 73 ? -4.124 -0.548 -2.431 1.00 94.88 73 PHE A O 1
ATOM 572 N N . THR A 1 74 ? -1.977 -1.139 -2.703 1.00 95.12 74 THR A N 1
ATOM 573 C CA . THR A 1 74 ? -1.583 0.076 -3.416 1.00 95.12 74 THR A CA 1
ATOM 574 C C . THR A 1 74 ? -0.623 -0.227 -4.559 1.00 95.12 74 THR A C 1
ATOM 576 O O . THR A 1 74 ? 0.222 -1.125 -4.464 1.00 95.12 74 THR A O 1
ATOM 579 N N . GLN A 1 75 ? -0.769 0.537 -5.640 1.00 94.62 75 GLN A N 1
ATOM 580 C CA . GLN A 1 75 ? 0.135 0.541 -6.783 1.00 94.62 75 GLN A CA 1
ATOM 581 C C . GLN A 1 75 ? 0.915 1.854 -6.789 1.00 94.62 75 GLN A C 1
ATOM 583 O O . GLN A 1 75 ? 0.330 2.933 -6.909 1.00 94.62 75 GLN A O 1
ATOM 588 N N . VAL A 1 76 ? 2.236 1.751 -6.662 1.00 93.88 76 VAL A N 1
ATOM 589 C CA . VAL A 1 76 ? 3.148 2.893 -6.557 1.00 93.88 76 VAL A CA 1
ATOM 590 C C . VAL A 1 76 ? 4.140 2.863 -7.708 1.00 93.88 76 VAL A C 1
ATOM 592 O O . VAL A 1 76 ? 4.834 1.872 -7.916 1.00 93.88 76 VAL A O 1
ATOM 595 N N . PHE A 1 77 ? 4.248 3.960 -8.442 1.00 92.75 77 PHE A N 1
ATOM 596 C CA . PHE A 1 77 ? 5.250 4.146 -9.477 1.00 92.75 77 PHE A CA 1
ATOM 597 C C . PHE A 1 77 ? 6.398 5.019 -8.964 1.00 92.75 77 PHE A C 1
ATOM 599 O O . PHE A 1 77 ? 6.191 6.132 -8.475 1.00 92.75 77 PHE A O 1
ATOM 606 N N . SER A 1 78 ? 7.621 4.515 -9.102 1.00 91.88 78 SER A N 1
ATOM 607 C CA . SER A 1 78 ? 8.858 5.247 -8.843 1.00 91.88 78 SER A CA 1
ATOM 608 C C . SER A 1 78 ? 9.565 5.535 -10.172 1.00 91.88 78 SER A C 1
ATOM 610 O O . SER A 1 78 ? 9.974 4.588 -10.857 1.00 91.88 78 SER A O 1
ATOM 612 N N . PRO A 1 79 ? 9.708 6.807 -10.584 1.00 91.12 79 PRO A N 1
ATOM 613 C CA . PRO A 1 79 ? 10.354 7.145 -11.846 1.00 91.12 79 PRO A CA 1
ATOM 614 C C . PRO A 1 79 ? 11.853 6.816 -11.811 1.00 91.12 79 PRO A C 1
ATOM 616 O O . PRO A 1 79 ? 12.521 6.974 -10.792 1.00 91.12 79 PRO A O 1
ATOM 619 N N . ARG A 1 80 ? 12.411 6.387 -12.951 1.00 85.06 80 ARG A N 1
ATOM 620 C CA . ARG A 1 80 ? 13.843 6.052 -13.087 1.00 85.06 80 ARG A CA 1
ATOM 621 C C . ARG A 1 80 ? 14.749 7.246 -12.793 1.00 85.06 80 ARG A C 1
ATOM 623 O O . ARG A 1 80 ? 15.830 7.074 -12.239 1.00 85.06 80 ARG A O 1
ATOM 630 N N . TYR A 1 81 ? 14.331 8.427 -13.232 1.00 83.12 81 TYR A N 1
ATOM 631 C CA . TYR A 1 81 ? 15.062 9.668 -13.024 1.00 83.12 81 TYR A CA 1
ATOM 632 C C . TYR A 1 81 ? 14.361 10.480 -11.938 1.00 83.12 81 TYR A C 1
ATOM 634 O O . TYR A 1 81 ? 13.127 10.542 -11.957 1.00 83.12 81 TYR A O 1
ATOM 642 N N . PRO A 1 82 ? 15.113 11.114 -11.018 1.00 71.44 82 PRO A N 1
ATOM 643 C CA . PRO A 1 82 ? 14.528 11.974 -10.005 1.00 71.44 82 PRO A CA 1
ATOM 644 C C . PRO A 1 82 ? 13.666 13.035 -10.684 1.00 71.44 82 PRO A C 1
ATOM 646 O O . PRO A 1 82 ? 14.149 13.821 -11.498 1.00 71.44 82 PRO A O 1
ATOM 649 N N . SER A 1 83 ? 12.379 13.037 -10.366 1.00 69.75 83 SER A N 1
ATOM 650 C CA . SER A 1 83 ? 11.479 14.127 -10.710 1.00 69.75 83 SER A CA 1
ATOM 651 C C . SER A 1 83 ? 11.092 14.839 -9.423 1.00 69.75 83 SER A C 1
ATOM 653 O O . SER A 1 83 ? 11.101 14.232 -8.351 1.00 69.75 83 SER A O 1
ATOM 655 N N . SER A 1 84 ? 10.690 16.104 -9.520 1.00 69.50 84 SER A N 1
ATOM 656 C CA . SER A 1 84 ? 10.120 16.830 -8.380 1.00 69.50 84 SER A CA 1
ATOM 657 C C . SER A 1 84 ? 8.873 16.156 -7.791 1.00 69.50 84 SER A C 1
ATOM 659 O O . SER A 1 84 ? 8.478 16.492 -6.682 1.00 69.50 84 SER A O 1
ATOM 661 N N . LYS A 1 85 ? 8.257 15.208 -8.513 1.00 65.12 85 LYS A N 1
ATOM 662 C CA . LYS A 1 85 ? 7.028 14.516 -8.109 1.00 65.12 85 LYS A CA 1
ATOM 663 C C . LYS A 1 85 ? 7.245 13.256 -7.262 1.00 65.12 85 LYS A C 1
ATOM 665 O O . LYS A 1 85 ? 6.260 12.729 -6.764 1.00 65.12 85 LYS A O 1
ATOM 670 N N . GLY A 1 86 ? 8.481 12.786 -7.059 1.00 85.94 86 GLY A N 1
ATOM 671 C CA . GLY A 1 86 ? 8.749 11.620 -6.201 1.00 85.94 86 GLY A CA 1
ATOM 672 C C . GLY A 1 86 ? 7.959 10.362 -6.603 1.00 85.94 86 GLY A C 1
ATOM 673 O O . GLY A 1 86 ? 7.812 10.070 -7.792 1.00 85.94 86 GLY A O 1
ATOM 674 N N . LEU A 1 87 ? 7.477 9.606 -5.609 1.00 92.62 87 LEU A N 1
ATOM 675 C CA . LEU A 1 87 ? 6.598 8.448 -5.802 1.00 92.62 87 LEU A CA 1
ATOM 676 C C . LEU A 1 87 ? 5.194 8.885 -6.235 1.00 92.62 87 LEU A C 1
ATOM 678 O O . LEU A 1 87 ? 4.620 9.808 -5.666 1.00 92.62 87 LEU A O 1
ATOM 682 N N . THR A 1 88 ? 4.606 8.178 -7.198 1.00 93.00 88 THR A N 1
ATOM 683 C CA . THR A 1 88 ? 3.217 8.395 -7.628 1.00 93.00 88 THR A CA 1
ATOM 684 C C . THR A 1 88 ? 2.355 7.206 -7.227 1.00 93.00 88 THR A C 1
ATOM 686 O O . THR A 1 88 ? 2.651 6.079 -7.610 1.00 93.00 88 THR A O 1
ATOM 689 N N . VAL A 1 89 ? 1.276 7.446 -6.481 1.00 94.12 89 VAL A N 1
ATOM 690 C CA . VAL A 1 89 ? 0.271 6.418 -6.176 1.00 94.12 89 VAL A CA 1
ATOM 691 C C . VAL A 1 89 ? -0.771 6.408 -7.287 1.00 94.12 89 VAL A C 1
ATOM 693 O O . VAL A 1 89 ? -1.478 7.392 -7.497 1.00 94.12 89 VAL A O 1
ATOM 696 N N . GLU A 1 90 ? -0.870 5.297 -8.007 1.00 91.19 90 GLU A N 1
ATOM 697 C CA . GLU A 1 90 ? -1.835 5.147 -9.101 1.00 91.19 90 GLU A CA 1
ATOM 698 C C . GLU A 1 90 ? -3.196 4.671 -8.583 1.00 91.19 90 GLU A C 1
ATOM 700 O O . GLU A 1 90 ? -4.242 5.061 -9.106 1.00 91.19 90 GLU A O 1
ATOM 705 N N . CYS A 1 91 ? -3.193 3.866 -7.521 1.00 91.31 91 CYS A N 1
ATOM 706 C CA . CYS A 1 91 ? -4.400 3.429 -6.837 1.00 91.31 91 CYS A CA 1
ATOM 707 C C . CYS A 1 91 ? -4.096 2.990 -5.401 1.00 91.31 91 CYS A C 1
ATOM 709 O O . CYS A 1 91 ? -3.002 2.512 -5.109 1.00 91.31 91 CYS A O 1
ATOM 711 N N . CYS A 1 92 ? -5.096 3.100 -4.528 1.00 94.75 92 CYS A N 1
ATOM 712 C CA . CYS A 1 92 ? -5.081 2.522 -3.193 1.00 94.75 92 CYS A CA 1
ATOM 713 C C . CYS A 1 92 ? -6.504 2.089 -2.825 1.00 94.75 92 CYS A C 1
ATOM 715 O O . CYS A 1 92 ? -7.434 2.889 -2.955 1.00 94.75 92 CYS A O 1
ATOM 717 N N . VAL A 1 93 ? -6.675 0.829 -2.427 1.00 93.12 93 VAL A N 1
ATOM 718 C CA . VAL A 1 93 ? -7.980 0.219 -2.137 1.00 93.12 93 VAL A CA 1
ATOM 719 C C . VAL A 1 93 ? -7.897 -0.643 -0.883 1.00 93.12 93 VAL A C 1
ATOM 721 O O . VAL A 1 93 ? -6.895 -1.329 -0.678 1.00 93.12 93 VAL A O 1
ATOM 724 N N . SER A 1 94 ? -8.942 -0.614 -0.054 1.00 94.19 94 SER A N 1
ATOM 725 C CA . SER A 1 94 ? -9.090 -1.593 1.025 1.00 94.19 94 SER A CA 1
ATOM 726 C C . SER A 1 94 ? -9.448 -2.954 0.429 1.00 94.19 94 SER A C 1
ATOM 728 O O . SER A 1 94 ? -10.228 -3.042 -0.521 1.00 94.19 94 SER A O 1
ATOM 730 N N . LEU A 1 95 ? -8.853 -4.010 0.975 1.00 92.50 95 LEU A N 1
ATOM 731 C CA . LEU A 1 95 ? -9.204 -5.402 0.698 1.00 92.50 95 LEU A CA 1
ATOM 732 C C . LEU A 1 95 ? -10.134 -5.976 1.779 1.00 92.50 95 LEU A C 1
ATOM 734 O O . LEU A 1 95 ? -10.513 -7.141 1.690 1.00 92.50 95 LEU A O 1
ATOM 738 N N . GLY A 1 96 ? -10.488 -5.169 2.782 1.00 92.38 96 GLY A N 1
ATOM 739 C CA . GLY A 1 96 ? -11.286 -5.559 3.937 1.00 92.38 96 GLY A CA 1
ATOM 740 C C . GLY A 1 96 ? -10.455 -5.819 5.192 1.00 92.38 96 GLY A C 1
ATOM 741 O O . GLY A 1 96 ? -9.244 -5.567 5.255 1.00 92.38 96 GLY A O 1
ATOM 742 N N . GLU A 1 97 ? -11.140 -6.319 6.219 1.00 95.50 97 GLU A N 1
ATOM 743 C CA . GLU A 1 97 ? -10.555 -6.610 7.525 1.00 95.50 97 GLU A CA 1
ATOM 744 C C . GLU A 1 97 ? -9.425 -7.637 7.417 1.00 95.50 97 GLU A C 1
ATOM 746 O O . GLU A 1 97 ? -9.563 -8.702 6.816 1.00 95.50 97 GLU A O 1
ATOM 751 N N . SER A 1 98 ? -8.293 -7.325 8.041 1.00 93.50 98 SER A N 1
ATOM 752 C CA . SER A 1 98 ? -7.059 -8.101 7.907 1.00 93.50 98 SER A CA 1
ATOM 753 C C . SER A 1 98 ? -7.185 -9.539 8.395 1.00 93.50 98 SER A C 1
ATOM 755 O O . SER A 1 98 ? -6.499 -10.410 7.865 1.00 93.50 98 SER A O 1
ATOM 757 N N . ASP A 1 99 ? -8.009 -9.765 9.415 1.00 91.44 99 ASP A N 1
ATOM 758 C CA . ASP A 1 99 ? -8.187 -11.078 10.042 1.00 91.44 99 ASP A CA 1
ATOM 759 C C . ASP A 1 99 ? -9.224 -11.932 9.295 1.00 91.44 99 ASP A C 1
ATOM 761 O O . ASP A 1 99 ? -9.264 -13.149 9.465 1.00 91.44 99 ASP A O 1
ATOM 765 N N . SER A 1 100 ? -10.003 -11.301 8.413 1.00 90.00 100 SER A N 1
ATOM 766 C CA . SER A 1 100 ? -10.998 -11.939 7.546 1.00 90.00 100 SER A CA 1
ATOM 767 C C . SER A 1 100 ? -10.435 -12.290 6.163 1.00 90.00 100 SER A C 1
ATOM 769 O O . SER A 1 100 ? -11.104 -12.953 5.369 1.00 90.00 100 SER A O 1
ATOM 771 N N . LEU A 1 101 ? -9.206 -11.858 5.849 1.00 86.00 101 LEU A N 1
ATOM 772 C CA . LEU A 1 101 ? -8.559 -12.194 4.586 1.00 86.00 101 LEU A CA 1
ATOM 773 C C . LEU A 1 101 ? -8.167 -13.678 4.525 1.00 86.00 101 LEU A C 1
ATOM 775 O O . LEU A 1 101 ? -7.726 -14.251 5.525 1.00 86.00 101 LEU A O 1
ATOM 779 N N . PRO A 1 102 ? -8.258 -14.308 3.339 1.00 82.50 102 PRO A N 1
ATOM 780 C CA . PRO A 1 102 ? -7.854 -15.694 3.174 1.00 82.50 102 PRO A CA 1
ATOM 781 C C . PRO A 1 102 ? -6.367 -15.877 3.494 1.00 82.50 102 PRO A C 1
ATOM 783 O O . PRO A 1 102 ? -5.530 -15.016 3.220 1.00 82.50 102 PRO A O 1
ATOM 786 N N . VAL A 1 103 ? -6.025 -17.045 4.042 1.00 73.69 103 VAL A N 1
ATOM 787 C CA . VAL A 1 103 ? -4.626 -17.423 4.306 1.00 73.69 103 VAL A CA 1
ATOM 788 C C . VAL A 1 103 ? -3.839 -17.506 2.994 1.00 73.69 103 VAL A C 1
ATOM 790 O O . VAL A 1 103 ? -2.681 -17.086 2.925 1.00 73.69 103 VAL A O 1
ATOM 793 N N . GLU A 1 104 ? -4.483 -18.011 1.941 1.00 73.69 104 GLU A N 1
ATOM 794 C CA . GLU A 1 104 ? -3.920 -18.055 0.598 1.00 73.69 104 GLU A CA 1
ATOM 795 C C . GLU A 1 104 ? -3.962 -16.672 -0.050 1.00 73.69 104 GLU A C 1
ATOM 797 O O . GLU A 1 104 ? -5.017 -16.080 -0.287 1.00 73.69 104 GLU A O 1
ATOM 802 N N . ARG A 1 105 ? -2.774 -16.152 -0.359 1.00 68.06 105 ARG A N 1
ATOM 803 C CA . ARG A 1 105 ? -2.623 -14.850 -1.005 1.00 68.06 105 ARG A CA 1
ATOM 804 C C . ARG A 1 105 ? -2.809 -15.008 -2.497 1.00 68.06 105 ARG A C 1
ATOM 806 O O . ARG A 1 105 ? -1.890 -15.416 -3.201 1.00 68.06 105 ARG A O 1
ATOM 813 N N . TYR A 1 106 ? -3.993 -14.664 -2.978 1.00 71.44 106 TYR A N 1
ATOM 814 C CA . TYR A 1 106 ? -4.277 -14.717 -4.401 1.00 71.44 106 TYR A CA 1
ATOM 815 C C . TYR A 1 106 ? -3.796 -13.435 -5.094 1.00 71.44 106 TYR A C 1
ATOM 817 O O . TYR A 1 106 ? -4.190 -12.323 -4.738 1.00 71.44 106 TYR A O 1
ATOM 825 N N . ASN A 1 107 ? -2.930 -13.586 -6.099 1.00 73.44 107 ASN A N 1
ATOM 826 C CA . ASN A 1 107 ? -2.444 -12.467 -6.914 1.00 73.44 107 ASN A CA 1
ATOM 827 C C . ASN A 1 107 ? -3.373 -12.145 -8.104 1.00 73.44 107 ASN A C 1
ATOM 829 O O . ASN A 1 107 ? -3.073 -11.250 -8.890 1.00 73.44 107 ASN A O 1
ATOM 833 N N . HIS A 1 108 ? -4.471 -12.898 -8.262 1.00 76.69 108 HIS A N 1
ATOM 834 C CA . HIS A 1 108 ? -5.451 -12.785 -9.351 1.00 76.69 108 HIS A CA 1
ATOM 835 C C . HIS A 1 108 ? -4.827 -12.764 -10.760 1.00 76.69 108 HIS A C 1
ATOM 837 O O . HIS A 1 108 ? -5.313 -12.073 -11.654 1.00 76.69 108 HIS A O 1
ATOM 843 N N . GLY A 1 109 ? -3.744 -13.521 -10.967 1.00 74.38 109 GLY A N 1
ATOM 844 C CA . GLY A 1 109 ? -3.052 -13.586 -12.258 1.00 74.38 109 GLY A CA 1
ATOM 845 C C . GLY A 1 109 ? -2.152 -12.381 -12.542 1.00 74.38 109 GLY A C 1
ATOM 846 O O . GLY A 1 109 ? -1.754 -12.171 -13.689 1.00 74.38 109 GLY A O 1
ATOM 847 N N . CYS A 1 110 ? -1.820 -11.579 -11.524 1.00 81.81 110 CYS A N 1
ATOM 848 C CA . CYS A 1 110 ? -0.849 -10.502 -11.654 1.00 81.81 110 CYS A CA 1
ATOM 849 C C . CYS A 1 110 ? 0.505 -11.055 -12.107 1.00 81.81 110 CYS A C 1
ATOM 851 O O . CYS A 1 110 ? 1.156 -11.819 -11.399 1.00 81.81 110 CYS A O 1
ATOM 853 N N . LEU A 1 111 ? 0.957 -10.615 -13.282 1.00 77.69 111 LEU A N 1
ATOM 854 C CA . LEU A 1 111 ? 2.232 -11.048 -13.851 1.00 77.69 111 LEU A CA 1
ATOM 855 C C . LEU A 1 111 ? 3.439 -10.469 -13.102 1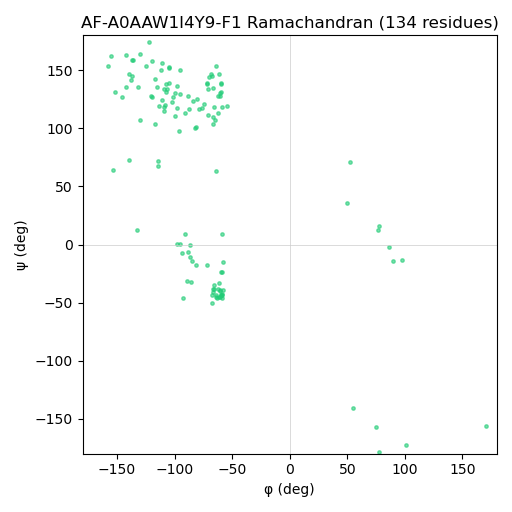.00 77.69 111 LEU A C 1
ATOM 857 O O . LEU A 1 111 ? 4.542 -10.978 -13.258 1.00 77.69 111 LEU A O 1
ATOM 861 N N . TYR A 1 112 ? 3.250 -9.406 -12.312 1.00 77.69 112 TYR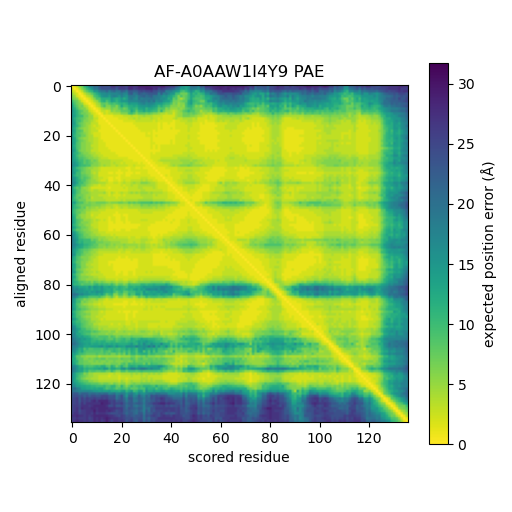 A N 1
ATOM 862 C CA . TYR A 1 112 ? 4.330 -8.682 -11.632 1.00 77.69 112 TYR A CA 1
ATOM 863 C C . TYR A 1 112 ? 4.646 -9.242 -10.246 1.00 77.69 112 TYR A C 1
ATOM 865 O O . TYR A 1 112 ? 5.799 -9.212 -9.818 1.00 77.69 112 TYR A O 1
ATOM 873 N N . CYS A 1 113 ? 3.638 -9.786 -9.566 1.00 80.69 113 CYS A N 1
ATOM 874 C CA . CYS A 1 113 ? 3.773 -10.336 -8.228 1.00 80.69 113 CYS A CA 1
ATOM 875 C C . CYS A 1 113 ? 3.901 -11.855 -8.295 1.00 80.69 113 CYS A C 1
ATOM 877 O O . CYS A 1 113 ? 2.924 -12.542 -8.590 1.00 80.69 113 CYS A O 1
ATOM 879 N N . ARG A 1 114 ? 5.092 -12.384 -7.978 1.00 67.00 114 ARG A N 1
ATOM 880 C CA . ARG A 1 114 ? 5.274 -13.837 -7.847 1.00 67.00 114 ARG A CA 1
ATOM 881 C C . ARG A 1 114 ? 4.524 -14.390 -6.640 1.00 67.00 114 ARG A C 1
ATOM 883 O O . ARG A 1 114 ? 3.739 -15.296 -6.838 1.00 67.00 114 ARG A O 1
ATOM 890 N N . ASP A 1 115 ? 4.690 -13.787 -5.458 1.00 67.88 115 ASP A N 1
ATOM 891 C CA . ASP A 1 115 ? 4.004 -14.187 -4.223 1.00 67.88 115 ASP A CA 1
ATOM 892 C C . ASP A 1 115 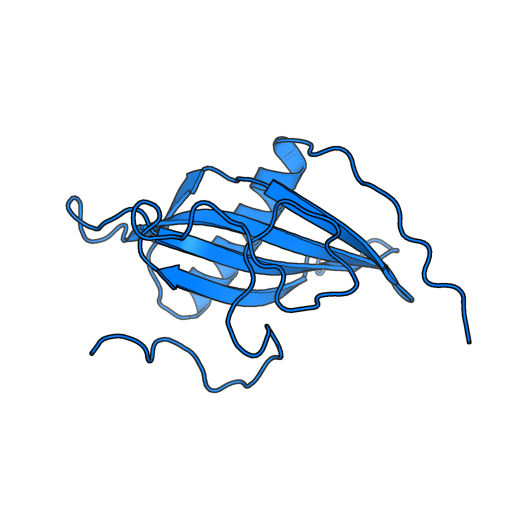? 3.903 -13.021 -3.227 1.00 67.88 115 ASP A C 1
ATOM 894 O O . ASP A 1 115 ? 4.659 -12.049 -3.292 1.00 67.88 115 ASP A O 1
ATOM 898 N N . GLY A 1 116 ? 2.999 -13.146 -2.253 1.00 78.12 116 GLY A N 1
ATOM 899 C CA . GLY A 1 116 ? 3.070 -12.389 -1.000 1.00 78.12 116 GLY A CA 1
ATOM 900 C C . GLY A 1 116 ? 2.220 -11.121 -0.912 1.00 78.12 116 GLY A C 1
ATOM 901 O O . GLY A 1 116 ? 2.024 -10.644 0.207 1.00 78.12 116 GLY A O 1
ATOM 902 N N . VAL A 1 117 ? 1.682 -10.627 -2.030 1.00 87.75 117 VAL A N 1
ATOM 903 C CA . VAL A 1 117 ? 0.813 -9.439 -2.090 1.00 87.75 117 VAL A CA 1
ATOM 904 C C . VAL A 1 117 ? -0.603 -9.849 -2.514 1.00 87.75 117 VAL A C 1
ATOM 906 O O . VAL A 1 117 ? -0.801 -10.383 -3.605 1.00 87.75 117 VAL A O 1
ATOM 909 N N . PHE A 1 118 ? -1.591 -9.596 -1.661 1.00 89.50 118 PHE A N 1
ATOM 910 C CA . PHE A 1 118 ? -3.015 -9.690 -1.967 1.00 89.50 118 PHE A CA 1
ATOM 911 C C . PHE A 1 118 ? -3.417 -8.628 -2.984 1.00 89.50 118 PHE A C 1
ATOM 913 O O . PHE A 1 118 ? -3.043 -7.466 -2.830 1.00 89.50 118 PHE A O 1
ATOM 920 N N . HIS A 1 119 ? -4.197 -9.016 -3.989 1.00 89.00 119 HIS A N 1
ATOM 921 C CA . HIS A 1 119 ? -4.695 -8.106 -5.020 1.00 89.00 119 HIS A CA 1
ATOM 922 C C . HIS A 1 119 ? -6.215 -7.928 -4.906 1.00 89.00 119 HIS A C 1
ATOM 924 O O . HIS A 1 119 ? -6.902 -8.859 -4.491 1.00 89.00 119 HIS A O 1
ATOM 930 N N . PRO A 1 120 ? -6.765 -6.768 -5.301 1.00 88.25 120 PRO A N 1
ATOM 931 C CA . PRO A 1 120 ? -8.207 -6.605 -5.424 1.00 88.25 120 PRO A CA 1
ATOM 932 C C . PRO A 1 120 ? -8.759 -7.451 -6.579 1.00 88.25 120 PRO A C 1
ATOM 934 O O . PRO A 1 120 ? -8.122 -7.599 -7.630 1.00 88.25 120 PRO A O 1
ATOM 937 N N . ILE A 1 121 ? -9.984 -7.954 -6.415 1.00 79.62 121 ILE A N 1
ATOM 938 C CA . ILE A 1 121 ? -10.720 -8.637 -7.486 1.00 79.62 121 ILE A CA 1
ATOM 939 C C . ILE A 1 121 ? -10.963 -7.640 -8.629 1.00 79.62 121 ILE A C 1
ATOM 941 O O . ILE A 1 121 ? -11.467 -6.541 -8.413 1.00 79.62 121 ILE A O 1
ATOM 945 N N . GLY A 1 122 ? -10.599 -8.019 -9.858 1.00 73.56 122 GLY A N 1
ATOM 946 C CA . GLY A 1 122 ? -10.674 -7.138 -11.034 1.00 73.56 122 GLY A CA 1
ATOM 947 C C . GLY A 1 122 ? -9.441 -6.249 -11.244 1.00 73.56 122 GLY A C 1
ATOM 948 O O . GLY A 1 122 ? -9.350 -5.558 -12.259 1.00 73.56 122 GLY A O 1
ATOM 949 N N . GLY A 1 123 ? -8.457 -6.322 -10.343 1.00 71.50 123 GLY A N 1
ATOM 950 C CA . GLY A 1 123 ? -7.208 -5.575 -10.430 1.00 71.50 123 GLY A CA 1
ATOM 951 C C . GLY A 1 123 ? -7.344 -4.108 -10.027 1.00 71.50 123 GLY A C 1
ATOM 952 O O . GLY A 1 123 ? -8.399 -3.627 -9.628 1.00 71.50 123 GLY A O 1
ATOM 953 N N . CYS A 1 124 ? -6.226 -3.393 -10.120 1.00 68.12 124 CYS A N 1
ATOM 954 C CA . CYS A 1 124 ? -6.129 -1.991 -9.738 1.00 68.12 124 CYS A CA 1
ATOM 955 C C . CYS A 1 124 ? -5.852 -1.150 -10.983 1.00 68.12 124 CYS A C 1
ATOM 957 O O . CYS A 1 124 ? -4.734 -0.704 -11.230 1.00 68.12 124 CYS A O 1
ATOM 959 N N . ARG A 1 125 ? -6.861 -1.012 -11.844 1.00 53.78 125 ARG A N 1
ATOM 960 C CA . ARG A 1 125 ? -6.830 -0.003 -12.907 1.00 53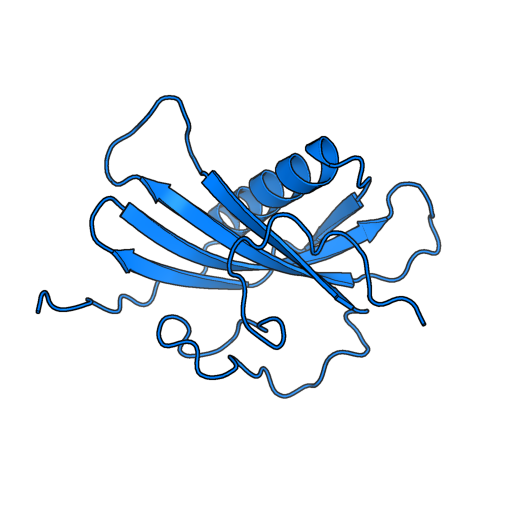.78 125 ARG A CA 1
ATOM 961 C C . ARG A 1 125 ? -7.630 1.187 -12.421 1.00 53.78 125 ARG A C 1
ATOM 963 O O . ARG A 1 125 ? -8.678 1.000 -11.814 1.00 53.78 125 ARG A O 1
ATOM 970 N N . GLY A 1 126 ? -7.091 2.382 -12.651 1.00 45.91 126 GLY A N 1
ATOM 971 C CA . GLY A 1 126 ? -7.663 3.665 -12.254 1.00 45.91 126 GLY A CA 1
ATOM 972 C C . GLY A 1 126 ? -8.991 3.977 -12.940 1.00 45.91 126 GLY A C 1
ATOM 973 O O . GLY A 1 126 ? -9.097 4.972 -13.655 1.00 45.91 126 GLY A O 1
ATOM 974 N N . ASP A 1 127 ? -10.013 3.166 -12.688 1.00 37.38 127 ASP A N 1
ATOM 975 C CA . ASP A 1 127 ? -11.385 3.617 -12.773 1.00 37.38 127 ASP A CA 1
ATOM 976 C C . ASP A 1 127 ? -11.539 4.653 -11.672 1.00 37.38 127 ASP A C 1
ATOM 978 O O . ASP A 1 127 ? -11.560 4.353 -10.477 1.00 37.38 127 ASP A O 1
ATOM 982 N N . LYS A 1 128 ? -11.620 5.910 -12.096 1.00 39.31 128 LYS A N 1
ATOM 983 C CA . LYS A 1 128 ? -11.772 7.106 -11.260 1.00 39.31 128 LYS A CA 1
ATOM 984 C C . LYS A 1 128 ? -13.036 7.091 -10.369 1.00 39.31 128 LYS A C 1
ATOM 986 O O . LYS A 1 128 ? -13.319 8.099 -9.740 1.00 39.31 128 LYS A O 1
ATOM 991 N N . ASN A 1 129 ? -13.753 5.964 -10.296 1.00 33.62 129 ASN A N 1
ATOM 992 C CA . ASN A 1 129 ? -15.090 5.797 -9.732 1.00 33.62 129 ASN A CA 1
ATOM 993 C C . ASN A 1 129 ? -15.257 4.598 -8.777 1.00 33.62 129 ASN A C 1
ATOM 995 O O . ASN A 1 129 ? -16.388 4.266 -8.449 1.00 33.62 129 ASN A O 1
ATOM 999 N N . ARG A 1 130 ? -14.195 3.935 -8.300 1.00 38.62 130 ARG A N 1
ATOM 1000 C CA . ARG A 1 130 ? -14.329 2.966 -7.189 1.00 38.62 130 ARG A CA 1
ATOM 1001 C C . ARG A 1 130 ? -13.598 3.458 -5.950 1.00 38.62 130 ARG A C 1
ATOM 1003 O O . ARG A 1 130 ? -12.570 2.926 -5.546 1.00 38.62 130 ARG A O 1
ATOM 1010 N N . VAL A 1 131 ? -14.125 4.538 -5.386 1.00 38.84 131 VAL A N 1
ATOM 1011 C CA . VAL A 1 131 ? -13.858 4.932 -4.003 1.00 38.84 131 VAL A CA 1
ATOM 1012 C C . VAL A 1 131 ? -15.050 4.412 -3.207 1.00 38.84 131 VAL A C 1
ATOM 1014 O O . VAL A 1 131 ? -16.163 4.825 -3.489 1.00 38.84 131 VAL A O 1
ATOM 1017 N N . ALA A 1 132 ? -14.803 3.492 -2.273 1.00 40.25 132 ALA A N 1
ATOM 1018 C CA . ALA A 1 132 ? -15.763 3.044 -1.261 1.00 40.25 132 ALA A CA 1
ATOM 1019 C C . ALA A 1 132 ? -17.143 2.581 -1.778 1.00 40.25 132 ALA A C 1
ATOM 1021 O O . ALA A 1 132 ? -18.143 3.221 -1.506 1.00 40.25 132 ALA A O 1
ATOM 1022 N N . ASP A 1 133 ? -17.208 1.425 -2.442 1.00 33.69 133 ASP A N 1
ATOM 1023 C CA . ASP A 1 133 ? -18.471 0.688 -2.613 1.00 33.69 133 ASP A CA 1
ATOM 1024 C C . ASP A 1 133 ? -18.214 -0.812 -2.447 1.00 33.69 133 ASP A C 1
ATOM 1026 O O . ASP A 1 133 ? -18.172 -1.559 -3.418 1.00 33.69 133 ASP A O 1
ATOM 1030 N N . MET A 1 134 ? -17.974 -1.240 -1.207 1.00 31.14 134 MET A N 1
ATOM 1031 C CA . MET A 1 134 ? -18.283 -2.592 -0.717 1.00 31.14 134 MET A CA 1
ATOM 1032 C C . MET A 1 134 ? -18.491 -2.514 0.802 1.00 31.14 134 MET A C 1
ATOM 1034 O O . MET A 1 134 ? -17.721 -3.054 1.588 1.00 31.14 134 MET A O 1
ATOM 1038 N N . VAL A 1 135 ? -19.532 -1.785 1.206 1.00 32.84 135 VAL A N 1
ATOM 1039 C CA . VAL A 1 135 ? -20.256 -2.061 2.450 1.00 32.84 135 VAL A CA 1
ATOM 1040 C C . VAL A 1 135 ? -21.670 -2.424 2.016 1.00 32.84 135 VAL A C 1
ATOM 1042 O O . VAL A 1 135 ? -22.433 -1.551 1.605 1.00 32.84 135 VAL A O 1
ATOM 1045 N N . VAL A 1 136 ? -21.982 -3.717 2.045 1.00 32.25 136 VAL A N 1
ATOM 1046 C CA . VAL A 1 136 ? -23.353 -4.219 2.180 1.00 32.25 136 VAL A CA 1
ATOM 1047 C C . VAL A 1 136 ? -23.329 -5.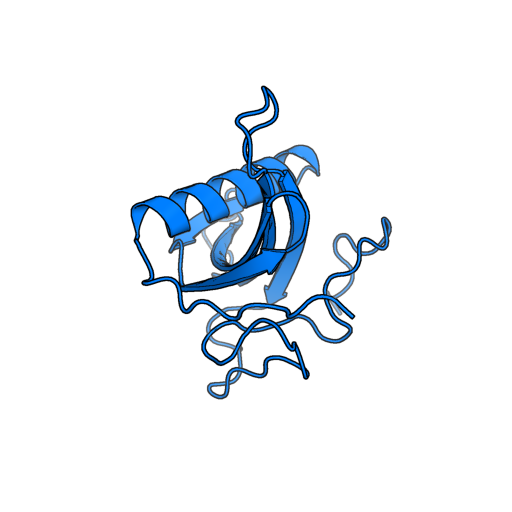251 3.289 1.00 32.25 136 VAL A C 1
ATOM 1049 O O . VAL A 1 136 ? -22.439 -6.128 3.219 1.00 32.25 136 VAL A O 1
#

Sequence (136 aa):
MEDIKFRAFPVVEASAREFATAAMSYLHEKGCNYELVKPGLYSGVVICGGTLFHHNFKAKRADDPSAPVETFFTQVFSPRYPSSKGLTVECCVSLGESDSLPVERYNHGCLYCRDGVFHPIGGCRGDKNRVADMVV

pLDDT: mean 81.78, std 18.07, range [31.14, 97.94]

Foldseek 3Di:
DDDFDQDFDPDDQVVLVVQVVLLCVVCVVVVQAKDFPFSFDKFWTADPFFIKIWGKTWIFHPVDPPTAIWIKIWIWTAGPDDDPVGIDTQDMDTPGHPVPDDPAADPVPPPRDPDGGHADDVGDHPPVPPDDDPDD

Nearest PDB structures (foldseek):
  6yxw-assembly2_D  TM=6.151E-01  e=2.728E-01  Homo sapiens
  6swt-assembly1_B  TM=6.712E-01  e=9.616E-01  synthetic construct
  5mn2-assembly2_C  TM=6.040E-01  e=5.874E-01  synthetic construct
  5ohm-assembly2_H  TM=5.727E-01  e=1.490E+00  synthetic construct
  7ny8-assembly1_C  TM=5.880E-01  e=3.389E+00  synthetic construct

Organism: Saponaria officinalis (NCBI:txid3572)

InterPro domains:
  IPR022059 Domain of unknown function DUF3615 [PF12274] (22-120)

Solvent-accessible surface area (backbone atoms only — not comparable to full-atom values): 8213 Å² total; per-residue (Å²): 133,84,83,76,56,82,48,89,60,81,84,46,68,69,59,28,40,51,55,39,50,53,44,50,53,57,37,42,78,71,74,42,62,64,40,84,74,40,38,64,44,58,40,36,32,53,52,93,72,25,36,44,30,43,33,23,28,30,30,27,46,66,89,38,95,80,50,64,53,25,29,31,30,35,37,38,39,39,54,69,60,95,54,101,71,58,70,42,68,67,42,71,45,79,75,44,48,50,88,76,51,69,90,72,60,52,42,86,82,45,89,64,46,90,73,80,40,58,51,58,87,91,56,88,68,78,62,95,75,76,75,90,85,87,86,130

Radius of gyration: 14.74 Å; Cα contacts (8 Å, |Δi|>4): 255; chains: 1; bounding box: 38×35×46 Å

Secondary structure (DSSP, 8-state):
-------PPP--HHHHHHHHHHHHHHHHHTT--EEEEEEEEEEEEEETTEEEEEEEEEEEESS-TTPPPEEEEEEEEEESS--TT-SEEEEEEEEEETTTS-SS---TT-SS--SS----TT-----TT-SS----